Protein AF-A0A495ZF80-F1 (afdb_monomer)

Secondary structure (DSSP, 8-state):
-------STT-S-HHHHHHHHHHHHHHHHHHHHHHHHHHHTTPPPP-HHHHHHHHHHHTTTT-GGGGGS-HHHHHHHHHHHHHHHHHH-

Solvent-accessible surface area (backbone atoms only — not comparable to full-atom values): 5302 Å² total; per-residue (Å²): 133,89,78,81,74,73,68,72,88,75,55,90,50,62,68,62,52,50,51,51,52,50,53,51,48,51,52,55,52,49,52,55,54,49,42,51,49,32,52,76,71,73,43,75,77,65,48,44,69,55,49,53,55,50,48,58,49,37,34,73,65,85,39,52,73,60,65,76,50,58,66,68,60,52,52,53,52,44,45,52,51,29,61,47,48,71,73,77,108

Radius of gyration: 14.6 Å; Cα contacts (8 Å, |Δi|>4): 41; chains: 1; bounding box: 32×31×37 Å

Nearest PDB structures (foldseek):
  8iaz-assembly1_A  TM=8.397E-01  e=4.168E-01  Firmicutes bacterium AM43-11BH

Foldseek 3Di:
DDPPPPPPVPPPDVVVVVVLVVLLVVLLVVLVVVQVVCVVVVHDGDALVSSVVVVVVCCVPVCVVCVPHDPVSSSVSRNVVRVVVVVVD

Mean predicted aligned error: 6.88 Å

pLDDT: mean 85.36, std 16.06, range [32.72, 97.06]

Sequence (89 aa):
MKTYKYKFSDQSNCIRIGNLLDDMWQVHFYFHKWQRQRYKDGLPYANYNDMDRHFKELKKTTHPHWKMLPSQAVQQGLIRIDKAYDRFF

Structure (mmCIF, N/CA/C/O backbone):
data_AF-A0A495ZF80-F1
#
_entry.id   AF-A0A495ZF80-F1
#
loop_
_atom_site.group_PDB
_atom_site.id
_atom_site.type_symbol
_atom_site.label_atom_id
_atom_site.label_alt_id
_atom_site.label_comp_id
_atom_site.label_asym_id
_atom_site.label_entity_id
_atom_site.label_seq_id
_atom_site.pdbx_PDB_ins_code
_atom_site.Cartn_x
_atom_site.Cartn_y
_atom_site.Cartn_z
_atom_site.occupancy
_atom_site.B_iso_or_equiv
_atom_site.auth_seq_id
_atom_site.auth_comp_id
_atom_site.auth_asym_id
_atom_site.auth_atom_id
_atom_site.pdbx_PDB_model_num
ATOM 1 N N . MET A 1 1 ? -9.262 -20.792 -21.551 1.00 39.47 1 MET A N 1
ATOM 2 C CA . MET A 1 1 ? -8.618 -20.145 -20.385 1.00 39.47 1 MET A CA 1
ATOM 3 C C . MET A 1 1 ? -7.276 -19.568 -20.832 1.00 39.47 1 MET A C 1
ATOM 5 O O . MET A 1 1 ? -6.391 -20.343 -21.165 1.00 39.47 1 MET A O 1
ATOM 9 N N . LYS A 1 2 ? -7.132 -18.238 -20.951 1.00 32.72 2 LYS A N 1
ATOM 10 C CA . LYS A 1 2 ? -5.841 -17.617 -21.310 1.00 32.72 2 LYS A CA 1
ATOM 11 C C . LYS A 1 2 ? -4.932 -17.657 -20.083 1.00 32.72 2 LYS A C 1
ATOM 13 O O . LYS A 1 2 ? -5.122 -16.887 -19.147 1.00 32.72 2 LYS A O 1
ATOM 18 N N . THR A 1 3 ? -3.977 -18.577 -20.060 1.00 43.34 3 THR A N 1
ATOM 19 C CA . THR A 1 3 ? -2.916 -18.582 -19.056 1.00 43.34 3 THR A CA 1
ATOM 20 C C . THR A 1 3 ? -1.897 -17.519 -19.447 1.00 43.34 3 THR A C 1
ATOM 22 O O . THR A 1 3 ? -1.100 -17.693 -20.366 1.00 43.34 3 THR A O 1
ATOM 25 N N . TYR A 1 4 ? -1.927 -16.381 -18.754 1.00 46.94 4 TYR A N 1
ATOM 26 C CA . TYR A 1 4 ? -0.835 -15.414 -18.796 1.00 46.94 4 TYR A CA 1
ATOM 27 C C . TYR A 1 4 ? 0.354 -16.047 -18.066 1.00 46.94 4 TYR A C 1
ATOM 29 O O . TYR A 1 4 ? 0.549 -15.834 -16.871 1.00 46.94 4 TYR A O 1
ATOM 37 N N . LYS A 1 5 ? 1.111 -16.904 -18.764 1.00 44.28 5 LYS A N 1
ATOM 38 C CA . LYS A 1 5 ? 2.412 -17.371 -18.284 1.00 44.28 5 LYS A CA 1
ATOM 39 C C . LYS A 1 5 ? 3.300 -16.138 -18.190 1.00 44.28 5 LYS A C 1
ATOM 41 O O . LYS A 1 5 ? 3.826 -15.662 -19.194 1.00 44.28 5 LYS A O 1
ATOM 46 N N . TYR A 1 6 ? 3.420 -15.589 -16.989 1.00 50.91 6 TYR A N 1
ATOM 47 C CA . TYR A 1 6 ? 4.427 -14.584 -16.718 1.00 50.91 6 TYR A CA 1
ATOM 48 C C . TYR A 1 6 ? 5.781 -15.241 -17.006 1.00 50.91 6 TYR A C 1
ATOM 50 O O . TYR A 1 6 ? 6.105 -16.267 -16.408 1.00 50.91 6 TYR A O 1
ATOM 58 N N . LYS A 1 7 ? 6.531 -14.707 -17.974 1.00 50.56 7 LYS A N 1
ATOM 59 C CA . LYS A 1 7 ? 7.827 -15.229 -18.435 1.00 50.56 7 LYS A CA 1
ATOM 60 C C . LYS A 1 7 ? 8.933 -14.994 -17.395 1.00 50.56 7 LYS A C 1
ATOM 62 O O . LYS A 1 7 ? 9.948 -14.371 -17.679 1.00 50.56 7 LYS A O 1
ATOM 67 N N . PHE A 1 8 ? 8.725 -15.458 -16.168 1.00 51.47 8 PHE A N 1
ATOM 68 C CA . PHE A 1 8 ? 9.739 -15.410 -15.116 1.00 51.47 8 PHE A CA 1
ATOM 69 C C . PHE A 1 8 ? 10.943 -16.298 -15.482 1.00 51.47 8 PHE A C 1
ATOM 71 O O . PHE A 1 8 ? 12.071 -15.955 -15.160 1.00 51.47 8 PHE A O 1
ATOM 78 N N . SER A 1 9 ? 10.715 -17.386 -16.231 1.00 53.06 9 SER A N 1
ATOM 79 C CA . SER A 1 9 ? 11.751 -18.334 -16.667 1.00 53.06 9 SER A CA 1
ATOM 80 C C . SER A 1 9 ? 12.617 -17.871 -17.850 1.00 53.06 9 SER A C 1
ATOM 82 O O . SER A 1 9 ? 13.697 -18.418 -18.025 1.00 53.06 9 SER A O 1
ATOM 84 N N . ASP A 1 10 ? 12.179 -16.891 -18.656 1.00 55.47 10 ASP A N 1
ATOM 85 C CA . ASP A 1 10 ? 12.931 -16.398 -19.838 1.00 55.47 10 ASP A CA 1
ATOM 86 C C . ASP A 1 10 ? 13.846 -15.198 -19.510 1.00 55.47 10 ASP A C 1
ATOM 88 O O . ASP A 1 10 ? 14.505 -14.646 -20.393 1.00 55.47 10 ASP A O 1
ATOM 92 N N . GLN A 1 11 ? 13.875 -14.723 -18.260 1.00 55.88 11 GLN A N 1
ATOM 93 C CA . GLN A 1 11 ? 14.738 -13.606 -17.879 1.00 55.88 11 GLN A CA 1
ATOM 94 C C . GLN A 1 11 ? 16.163 -14.105 -17.597 1.00 55.88 11 GLN A C 1
ATOM 96 O O . GLN A 1 11 ? 16.459 -14.594 -16.515 1.00 55.88 11 GLN A O 1
ATOM 101 N N . SER A 1 12 ? 17.070 -13.896 -18.553 1.00 58.28 12 SER A N 1
ATOM 102 C CA . SER A 1 12 ? 18.498 -14.251 -18.453 1.00 58.28 12 SER A CA 1
ATOM 103 C C . SER A 1 12 ? 19.275 -13.507 -17.356 1.00 58.28 12 SER A C 1
ATOM 105 O O . SER A 1 12 ? 20.424 -13.841 -17.079 1.00 58.28 12 SER A O 1
ATOM 107 N N . ASN A 1 13 ? 18.670 -12.493 -16.727 1.00 69.56 13 ASN A N 1
ATOM 108 C CA . ASN A 1 13 ? 19.299 -11.665 -15.704 1.00 69.56 13 ASN A CA 1
ATOM 109 C C . ASN A 1 13 ? 18.664 -11.918 -14.327 1.00 69.56 13 ASN A C 1
ATOM 111 O O . ASN A 1 13 ? 17.745 -11.207 -13.908 1.00 69.56 13 ASN A O 1
ATOM 115 N N . CYS A 1 14 ? 19.179 -12.929 -13.624 1.00 69.00 14 CYS A N 1
ATOM 116 C CA . CYS A 1 14 ? 18.745 -13.313 -12.279 1.00 69.00 14 CYS A CA 1
ATOM 117 C C . CYS A 1 14 ? 18.890 -12.180 -11.248 1.00 69.00 14 CYS A C 1
ATOM 119 O O . CYS A 1 14 ? 18.085 -12.099 -10.326 1.00 69.00 14 CYS A O 1
ATOM 121 N N . ILE A 1 15 ? 19.857 -11.270 -11.423 1.00 72.25 15 ILE A N 1
ATOM 122 C CA . ILE A 1 15 ? 20.036 -10.103 -10.542 1.00 72.25 15 ILE A CA 1
ATOM 123 C C . ILE A 1 15 ? 18.833 -9.164 -10.669 1.00 72.25 15 ILE A C 1
ATOM 125 O O . ILE A 1 15 ? 18.267 -8.730 -9.670 1.00 72.25 15 ILE A O 1
ATOM 129 N N . ARG A 1 16 ? 18.376 -8.905 -11.901 1.00 76.06 16 ARG A N 1
ATOM 130 C CA . ARG A 1 16 ? 17.177 -8.087 -12.135 1.00 76.06 16 ARG A CA 1
ATOM 131 C C . ARG A 1 16 ? 15.926 -8.732 -11.541 1.00 76.06 16 ARG A C 1
ATOM 133 O O . ARG A 1 16 ? 15.090 -8.021 -10.997 1.00 76.06 16 ARG A O 1
ATOM 140 N N . ILE A 1 17 ? 15.800 -10.056 -11.631 1.00 77.81 17 ILE A N 1
ATOM 141 C CA . ILE A 1 17 ? 14.709 -10.793 -10.979 1.00 77.81 17 ILE A CA 1
ATOM 142 C C . ILE A 1 17 ? 14.765 -10.617 -9.459 1.00 77.81 17 ILE A C 1
ATOM 144 O O . ILE A 1 17 ? 13.743 -10.305 -8.851 1.00 77.81 17 ILE A O 1
ATOM 148 N N . GLY A 1 18 ? 15.947 -10.794 -8.861 1.00 80.12 18 GLY A N 1
ATOM 149 C CA . GLY A 1 18 ? 16.158 -10.623 -7.425 1.00 80.12 18 GLY A CA 1
ATOM 150 C C . GLY A 1 18 ? 15.734 -9.236 -6.948 1.00 80.12 18 GLY A C 1
ATOM 151 O O . GLY A 1 18 ? 14.933 -9.133 -6.025 1.00 80.12 18 GLY A O 1
ATOM 152 N N . ASN A 1 19 ? 16.160 -8.187 -7.654 1.00 85.12 19 ASN A N 1
ATOM 153 C CA . ASN A 1 19 ? 15.784 -6.809 -7.330 1.00 85.12 19 ASN A CA 1
ATOM 154 C C . ASN A 1 19 ? 14.271 -6.569 -7.457 1.00 85.12 19 ASN A C 1
ATOM 156 O O . ASN A 1 19 ? 13.684 -5.903 -6.616 1.00 85.12 19 ASN A O 1
ATOM 160 N N . LEU A 1 20 ? 13.611 -7.146 -8.470 1.00 87.69 20 LEU A N 1
ATOM 161 C CA . LEU A 1 20 ? 12.154 -7.029 -8.61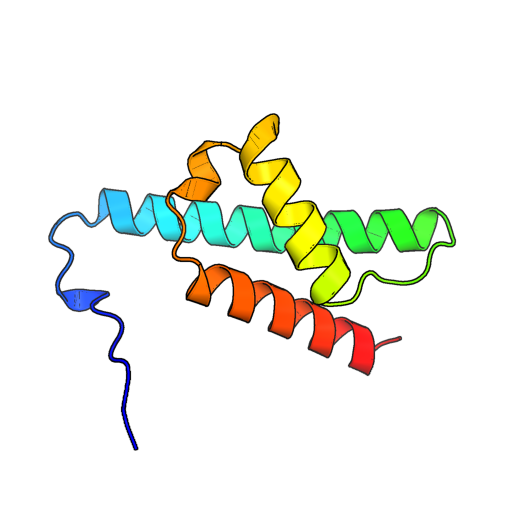8 1.00 87.69 20 LEU A CA 1
ATOM 162 C C . LEU A 1 20 ? 11.390 -7.741 -7.493 1.00 87.69 20 LEU A C 1
ATOM 164 O O . LEU A 1 20 ? 10.332 -7.268 -7.078 1.00 87.69 20 LEU A O 1
ATOM 168 N N . LEU A 1 21 ? 11.890 -8.887 -7.024 1.00 87.69 21 LEU A N 1
ATOM 169 C CA . LEU A 1 21 ? 11.304 -9.601 -5.890 1.00 87.69 21 LEU A CA 1
ATOM 170 C C . LEU A 1 21 ? 11.491 -8.821 -4.587 1.00 87.69 21 LEU A C 1
ATOM 172 O O . LEU A 1 21 ? 10.540 -8.722 -3.812 1.00 87.69 21 LEU A O 1
ATOM 176 N N . ASP A 1 22 ? 12.673 -8.239 -4.381 1.00 91.06 22 ASP A N 1
ATOM 177 C CA . ASP A 1 22 ? 12.957 -7.387 -3.227 1.00 91.06 22 ASP A CA 1
ATOM 178 C C . ASP A 1 22 ? 12.064 -6.137 -3.222 1.00 91.06 22 ASP A C 1
ATOM 180 O O . ASP A 1 22 ? 11.355 -5.884 -2.250 1.00 91.06 22 ASP A O 1
ATOM 184 N N . ASP A 1 23 ? 11.964 -5.434 -4.353 1.00 92.94 23 ASP A N 1
ATOM 185 C CA . ASP A 1 23 ? 11.075 -4.279 -4.511 1.00 92.94 23 ASP A CA 1
ATOM 186 C C . ASP A 1 23 ? 9.601 -4.647 -4.252 1.00 92.94 23 ASP A C 1
ATOM 188 O O . ASP A 1 23 ? 8.873 -3.912 -3.579 1.00 92.94 23 ASP A O 1
ATOM 192 N N . MET A 1 24 ? 9.136 -5.806 -4.739 1.00 93.56 24 MET A N 1
ATOM 193 C CA . MET A 1 24 ? 7.778 -6.295 -4.458 1.00 93.56 24 MET A CA 1
ATOM 194 C C . MET A 1 24 ? 7.559 -6.580 -2.969 1.00 93.56 24 MET A C 1
ATOM 196 O O . MET A 1 24 ? 6.477 -6.294 -2.443 1.00 93.56 24 MET A O 1
ATOM 200 N N . TRP A 1 25 ? 8.561 -7.139 -2.288 1.00 93.88 25 TRP A N 1
ATOM 201 C CA . TRP A 1 25 ? 8.510 -7.364 -0.846 1.00 93.88 25 TRP A CA 1
ATOM 202 C C . TRP A 1 25 ? 8.463 -6.037 -0.079 1.00 93.88 25 TRP A C 1
ATOM 204 O O . TRP A 1 25 ? 7.632 -5.885 0.820 1.00 93.88 25 TRP A O 1
ATOM 214 N N . GLN A 1 26 ? 9.257 -5.044 -0.487 1.00 95.25 26 GLN A N 1
ATOM 215 C CA . GLN A 1 26 ? 9.236 -3.705 0.101 1.00 95.25 26 GLN A CA 1
ATOM 216 C C . GLN A 1 26 ? 7.865 -3.031 -0.050 1.00 95.25 26 GLN A C 1
ATOM 218 O O . GLN A 1 26 ? 7.354 -2.473 0.923 1.00 95.25 26 GLN A O 1
ATOM 223 N N . VAL A 1 27 ? 7.226 -3.129 -1.224 1.00 95.00 27 VAL A N 1
ATOM 224 C CA . VAL A 1 27 ? 5.852 -2.632 -1.434 1.00 95.00 27 VAL A CA 1
ATOM 225 C C . VAL A 1 27 ? 4.882 -3.307 -0.467 1.00 95.00 27 VAL A C 1
ATOM 227 O O . VAL A 1 27 ? 4.123 -2.630 0.229 1.00 95.00 27 VAL A O 1
ATOM 230 N N . HIS A 1 28 ? 4.916 -4.638 -0.384 1.00 94.31 28 HIS A N 1
ATOM 231 C CA . HIS A 1 28 ? 4.039 -5.393 0.509 1.00 94.31 28 HIS A CA 1
ATOM 232 C C . HIS A 1 28 ? 4.219 -4.975 1.978 1.00 94.31 28 HIS A C 1
ATOM 234 O O . HIS A 1 28 ? 3.243 -4.673 2.671 1.00 94.31 28 HIS A O 1
ATOM 240 N N . PHE A 1 29 ? 5.469 -4.888 2.439 1.00 96.56 29 PHE A N 1
ATOM 241 C CA . PHE A 1 29 ? 5.799 -4.472 3.798 1.00 96.56 29 PHE A CA 1
ATOM 242 C C . PHE A 1 29 ? 5.368 -3.028 4.087 1.00 96.56 29 PHE A C 1
ATOM 244 O O . PHE A 1 29 ? 4.784 -2.750 5.140 1.00 96.56 29 PHE A O 1
ATOM 251 N N . TYR A 1 30 ? 5.599 -2.114 3.139 1.00 96.62 30 TYR A N 1
ATOM 252 C CA . TYR A 1 30 ? 5.191 -0.716 3.243 1.00 96.62 30 TYR A CA 1
ATOM 253 C C . TYR A 1 30 ? 3.685 -0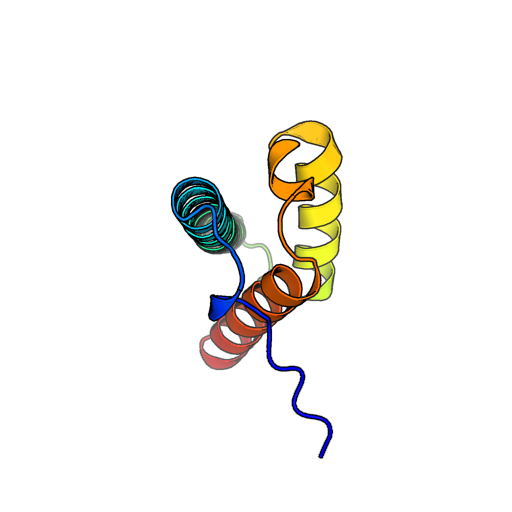.593 3.490 1.00 96.62 30 TYR A C 1
ATOM 255 O O . TYR A 1 30 ? 3.271 0.084 4.433 1.00 96.62 30 TYR A O 1
ATOM 263 N N . PHE A 1 31 ? 2.860 -1.279 2.693 1.00 96.44 31 PHE A N 1
ATOM 264 C CA . PHE A 1 31 ? 1.406 -1.179 2.816 1.00 96.44 31 PHE A CA 1
ATOM 265 C C . PHE A 1 31 ? 0.881 -1.789 4.118 1.00 96.44 31 PHE A C 1
ATOM 267 O O . PHE A 1 31 ? 0.006 -1.195 4.742 1.00 96.44 31 PHE A O 1
ATOM 274 N N . HIS A 1 32 ? 1.464 -2.883 4.617 1.00 95.38 32 HIS A N 1
ATOM 275 C CA . HIS A 1 32 ? 1.124 -3.389 5.953 1.00 95.38 32 HIS A CA 1
ATOM 276 C C . HIS A 1 32 ? 1.484 -2.406 7.074 1.00 95.38 32 HIS A C 1
ATOM 278 O O . HIS A 1 32 ? 0.696 -2.202 8.004 1.00 95.38 32 HIS A O 1
ATOM 284 N N . LYS A 1 33 ? 2.657 -1.764 6.993 1.00 96.25 33 LYS A N 1
ATOM 285 C CA . LYS A 1 33 ? 3.062 -0.734 7.959 1.00 96.25 33 LYS A CA 1
ATOM 286 C C . LYS A 1 33 ? 2.129 0.476 7.898 1.00 96.25 33 LYS A C 1
ATOM 288 O O . LYS A 1 33 ? 1.741 0.990 8.944 1.00 96.25 33 LYS A O 1
ATOM 293 N N . TRP A 1 34 ? 1.741 0.893 6.696 1.00 95.62 34 TRP A N 1
ATOM 294 C CA . TRP A 1 34 ? 0.815 2.002 6.489 1.00 95.62 34 TRP A CA 1
ATOM 295 C C . TRP A 1 34 ? -0.575 1.706 7.058 1.00 95.62 34 TRP A C 1
ATOM 297 O O . TRP A 1 34 ? -1.097 2.517 7.815 1.00 95.62 34 TRP A O 1
ATOM 307 N N . GLN A 1 35 ? -1.134 0.520 6.803 1.00 94.31 35 GLN A N 1
ATOM 308 C CA . GLN A 1 35 ? -2.407 0.096 7.401 1.00 94.31 35 GLN A CA 1
ATOM 309 C C . GLN A 1 35 ? -2.342 0.066 8.932 1.00 94.31 35 GLN A C 1
ATOM 311 O O . GLN A 1 35 ? -3.253 0.539 9.608 1.00 94.31 35 GLN A O 1
ATOM 316 N N . ARG A 1 36 ? -1.235 -0.434 9.501 1.00 93.44 36 ARG A N 1
ATOM 317 C CA . ARG A 1 36 ? -1.018 -0.414 10.955 1.00 93.44 36 ARG A CA 1
ATOM 318 C C . ARG A 1 36 ? -0.965 1.011 11.506 1.00 93.44 36 ARG A C 1
ATOM 320 O O . ARG A 1 36 ? -1.466 1.241 12.601 1.00 93.44 36 ARG A O 1
ATOM 327 N N . GLN A 1 37 ? -0.350 1.943 10.780 1.00 94.88 37 GLN A N 1
ATOM 328 C CA . GLN A 1 37 ? -0.324 3.348 11.178 1.00 94.88 37 GLN A CA 1
ATOM 329 C C . GLN A 1 37 ? -1.731 3.953 11.132 1.00 94.88 37 GLN A C 1
ATOM 331 O O . GLN A 1 37 ? -2.162 4.512 12.129 1.00 94.88 37 GLN A O 1
ATOM 336 N N . ARG A 1 38 ? -2.490 3.725 10.053 1.00 94.06 38 ARG A N 1
ATOM 337 C CA . ARG A 1 38 ? -3.894 4.161 9.948 1.00 94.06 38 ARG A CA 1
ATOM 338 C C . ARG A 1 38 ? -4.742 3.665 11.116 1.00 94.06 38 ARG A C 1
ATOM 340 O O . ARG A 1 38 ? -5.465 4.454 11.709 1.00 94.06 38 ARG A O 1
ATOM 347 N N . TYR A 1 39 ? -4.594 2.392 11.486 1.00 92.06 39 TYR A N 1
ATOM 348 C CA . TYR A 1 39 ? -5.275 1.827 12.651 1.00 92.06 39 TYR A CA 1
ATOM 349 C C . TYR A 1 39 ? -4.912 2.560 13.953 1.00 92.06 39 TYR A C 1
ATOM 351 O O . TYR A 1 39 ? -5.798 2.897 14.733 1.00 92.06 39 TYR A O 1
ATOM 359 N N . LYS A 1 40 ? -3.622 2.856 14.181 1.00 94.69 40 LYS A N 1
ATOM 360 C CA . LYS A 1 40 ? -3.180 3.651 15.343 1.00 94.69 40 LYS A CA 1
ATOM 361 C C . LYS A 1 40 ? -3.750 5.069 15.339 1.00 94.69 40 LYS A C 1
ATOM 363 O O . LYS A 1 40 ? -4.027 5.600 16.408 1.00 94.69 40 LYS A O 1
ATOM 368 N N . ASP A 1 41 ? -3.939 5.645 14.158 1.00 95.94 41 ASP A N 1
ATOM 369 C CA . ASP A 1 41 ? -4.500 6.983 13.968 1.00 95.94 41 ASP A CA 1
ATOM 370 C C . ASP A 1 41 ? -6.044 6.993 14.036 1.00 95.94 41 ASP A C 1
ATOM 372 O O . ASP A 1 41 ? -6.663 8.034 13.826 1.00 95.94 41 ASP A O 1
ATOM 376 N N . GLY A 1 42 ? -6.688 5.846 14.301 1.00 93.31 42 GLY A N 1
ATOM 377 C CA . GLY A 1 42 ? -8.150 5.715 14.334 1.00 93.31 42 GLY A CA 1
ATOM 378 C C . GLY A 1 42 ? -8.821 5.829 12.960 1.00 93.31 42 GLY A C 1
ATOM 379 O O . GLY A 1 42 ? -10.034 6.013 12.875 1.00 93.31 42 GLY A O 1
ATOM 380 N N . LEU A 1 43 ? -8.046 5.738 11.877 1.00 92.69 43 LEU A N 1
ATOM 381 C CA . LEU A 1 43 ? -8.542 5.798 10.507 1.00 92.69 43 LEU A CA 1
ATOM 382 C C . LEU A 1 43 ? -9.006 4.412 10.037 1.00 92.69 43 LEU A C 1
ATOM 384 O O . LEU A 1 43 ? -8.390 3.402 10.393 1.00 92.69 43 LEU A O 1
ATOM 388 N N . PRO A 1 44 ? -10.028 4.341 9.163 1.00 90.94 44 PRO A N 1
ATOM 389 C CA . PRO A 1 44 ? -10.420 3.080 8.548 1.00 90.94 44 PRO A CA 1
ATOM 390 C C . PRO A 1 44 ? -9.260 2.509 7.729 1.00 90.94 44 PRO A C 1
ATOM 392 O O . PRO A 1 44 ? -8.421 3.264 7.208 1.00 90.94 44 PRO A O 1
ATOM 395 N N . TYR A 1 45 ? -9.222 1.185 7.578 1.00 90.88 45 TYR A N 1
ATOM 396 C CA . TYR A 1 45 ? -8.256 0.550 6.687 1.00 90.88 45 TYR A CA 1
ATOM 397 C C . TYR A 1 45 ? -8.439 1.083 5.257 1.00 90.88 45 TYR A C 1
ATOM 399 O O . TYR A 1 45 ? -9.536 1.437 4.827 1.00 90.88 45 TYR A O 1
ATOM 407 N N . ALA A 1 46 ? -7.338 1.202 4.526 1.00 94.44 46 ALA A N 1
ATOM 408 C CA . ALA A 1 46 ? -7.374 1.609 3.131 1.00 94.44 46 ALA A CA 1
ATOM 409 C C . ALA A 1 46 ? -7.772 0.418 2.254 1.00 94.44 46 ALA A C 1
ATOM 411 O O . ALA A 1 46 ? -7.096 -0.611 2.280 1.00 94.44 46 ALA A O 1
ATOM 412 N N . ASN A 1 47 ? -8.822 0.558 1.453 1.00 95.12 47 ASN A N 1
ATOM 413 C CA . ASN A 1 47 ? -9.179 -0.473 0.480 1.00 95.12 47 ASN A CA 1
ATOM 414 C C . ASN A 1 47 ? -8.172 -0.512 -0.688 1.00 95.12 47 ASN A C 1
ATOM 416 O O . ASN A 1 47 ? -7.258 0.318 -0.788 1.00 95.12 47 ASN A O 1
ATOM 420 N N . TYR A 1 48 ? -8.348 -1.457 -1.613 1.00 95.88 48 TYR A N 1
ATOM 421 C CA . TYR A 1 48 ? -7.507 -1.561 -2.807 1.00 95.88 48 TYR A CA 1
ATOM 422 C C . TYR A 1 48 ? -7.371 -0.242 -3.591 1.00 95.88 48 TYR A C 1
ATOM 424 O O . TYR A 1 48 ? -6.263 0.108 -4.000 1.00 95.88 48 TYR A O 1
ATOM 432 N N . ASN A 1 49 ? -8.462 0.502 -3.792 1.00 96.38 49 ASN A N 1
ATOM 433 C CA . ASN A 1 49 ? -8.439 1.734 -4.587 1.00 96.38 49 ASN A CA 1
ATOM 434 C C . ASN A 1 49 ? -7.613 2.832 -3.904 1.00 96.38 49 ASN A C 1
ATOM 436 O O . ASN A 1 49 ? -6.841 3.532 -4.565 1.00 96.38 49 ASN A O 1
ATOM 440 N N . ASP A 1 50 ? -7.737 2.957 -2.583 1.00 96.50 50 ASP A N 1
ATOM 441 C CA . ASP A 1 50 ? -6.944 3.895 -1.791 1.00 96.50 50 ASP A CA 1
ATOM 442 C C . ASP A 1 50 ? -5.459 3.516 -1.800 1.00 96.50 50 ASP A C 1
ATOM 444 O O . ASP A 1 50 ? -4.601 4.387 -1.969 1.00 96.50 50 ASP A O 1
ATOM 448 N N . MET A 1 51 ? -5.153 2.218 -1.686 1.00 97.06 51 MET A N 1
ATOM 449 C CA . MET A 1 51 ? -3.784 1.710 -1.793 1.00 97.06 51 MET A CA 1
ATOM 450 C C . MET A 1 51 ? -3.182 1.944 -3.186 1.00 97.06 51 MET A C 1
ATOM 452 O O . MET A 1 51 ? -2.038 2.385 -3.280 1.00 97.06 51 MET A O 1
ATOM 456 N N . ASP A 1 52 ? -3.925 1.702 -4.271 1.00 96.81 52 ASP A N 1
ATOM 457 C CA . ASP A 1 52 ? -3.441 1.916 -5.644 1.00 96.81 52 ASP A CA 1
ATOM 458 C C . ASP A 1 52 ? -3.198 3.403 -5.941 1.00 96.81 52 ASP A C 1
ATOM 460 O O . ASP A 1 52 ? -2.183 3.765 -6.550 1.00 96.81 52 ASP A O 1
ATOM 464 N N . ARG A 1 53 ? -4.089 4.288 -5.469 1.00 96.88 53 ARG A N 1
ATOM 465 C CA . ARG A 1 53 ? -3.888 5.742 -5.564 1.00 96.88 53 ARG A CA 1
ATOM 466 C C . ARG A 1 53 ? -2.622 6.164 -4.822 1.00 96.88 53 ARG A C 1
ATOM 468 O O . ARG A 1 53 ? -1.770 6.819 -5.420 1.00 96.88 53 ARG A O 1
ATOM 475 N N . HIS A 1 54 ? -2.457 5.717 -3.578 1.00 96.06 54 HIS A N 1
ATOM 476 C CA . HIS A 1 54 ? -1.266 6.016 -2.780 1.00 96.06 54 HIS A CA 1
ATOM 477 C C . HIS A 1 54 ? 0.010 5.468 -3.436 1.00 96.06 54 HIS A C 1
ATOM 479 O O . HIS A 1 54 ? 1.014 6.165 -3.562 1.00 96.06 54 HIS A O 1
ATOM 485 N N . PHE A 1 55 ? -0.035 4.251 -3.983 1.00 96.12 55 PHE A N 1
ATOM 486 C CA . PHE A 1 55 ? 1.093 3.665 -4.710 1.00 96.12 55 PHE A CA 1
ATOM 487 C C . PHE A 1 55 ? 1.508 4.498 -5.933 1.00 96.12 55 PHE A C 1
ATOM 489 O O . PHE A 1 55 ? 2.700 4.652 -6.219 1.00 96.12 55 PHE A O 1
ATOM 496 N N . LYS A 1 56 ? 0.546 5.064 -6.674 1.00 95.25 56 LYS A N 1
ATOM 497 C CA . LYS A 1 56 ? 0.832 5.965 -7.804 1.00 95.25 56 LYS A CA 1
ATOM 498 C C . LYS A 1 56 ? 1.567 7.229 -7.364 1.00 95.25 56 LYS A C 1
ATOM 500 O O . LYS A 1 56 ? 2.399 7.715 -8.130 1.00 95.25 56 LYS A O 1
ATOM 505 N N . GLU A 1 57 ? 1.286 7.736 -6.170 1.00 95.94 57 GLU A N 1
ATOM 506 C CA . GLU A 1 57 ? 1.985 8.885 -5.590 1.00 95.94 57 GLU A CA 1
ATOM 507 C C . GLU A 1 57 ? 3.399 8.505 -5.144 1.00 95.94 57 GLU A C 1
ATOM 509 O O . GLU A 1 57 ? 4.352 9.157 -5.567 1.00 95.94 57 GLU A O 1
ATOM 514 N N . LEU A 1 58 ? 3.565 7.388 -4.426 1.00 94.88 58 LEU A N 1
ATOM 515 C CA . LEU A 1 58 ? 4.880 6.890 -3.990 1.00 94.88 58 LEU A CA 1
ATOM 516 C C . LEU A 1 58 ? 5.834 6.659 -5.164 1.00 94.88 58 LEU A C 1
ATOM 518 O O . LEU A 1 58 ? 7.001 7.039 -5.106 1.00 94.88 58 LEU A O 1
ATOM 522 N N . LYS A 1 59 ? 5.327 6.121 -6.280 1.00 93.62 59 LYS A N 1
ATOM 523 C CA . LYS A 1 59 ? 6.107 5.973 -7.519 1.00 93.62 59 LYS A CA 1
ATOM 524 C C . LYS A 1 59 ? 6.596 7.298 -8.095 1.00 93.62 59 LYS A C 1
ATOM 526 O O . LYS A 1 59 ? 7.555 7.309 -8.862 1.00 93.62 59 LYS A O 1
ATOM 531 N N . LYS A 1 60 ? 5.902 8.405 -7.838 1.00 93.12 60 LYS A N 1
ATOM 532 C CA . LYS A 1 60 ? 6.293 9.730 -8.335 1.00 93.12 60 LYS A CA 1
ATOM 533 C C . LYS A 1 60 ? 7.255 10.432 -7.384 1.00 93.12 60 LYS A C 1
ATOM 535 O O . LYS A 1 60 ? 8.037 11.247 -7.860 1.00 93.12 60 LYS A O 1
ATOM 540 N N . THR A 1 61 ? 7.193 10.121 -6.092 1.00 92.69 61 THR A N 1
ATOM 541 C CA . THR A 1 61 ? 7.896 10.860 -5.042 1.00 92.69 61 THR A CA 1
ATOM 542 C C . THR A 1 61 ? 8.999 10.026 -4.392 1.00 92.69 61 THR A C 1
ATOM 544 O O . THR A 1 61 ? 10.163 10.161 -4.755 1.00 92.69 61 THR A O 1
ATOM 547 N N . THR A 1 62 ? 8.650 9.160 -3.444 1.00 91.38 62 THR A N 1
ATOM 548 C CA . THR A 1 62 ? 9.588 8.522 -2.508 1.00 91.38 62 THR A CA 1
ATOM 549 C C . THR A 1 62 ? 10.225 7.243 -3.040 1.00 91.38 62 THR A C 1
ATOM 551 O O . T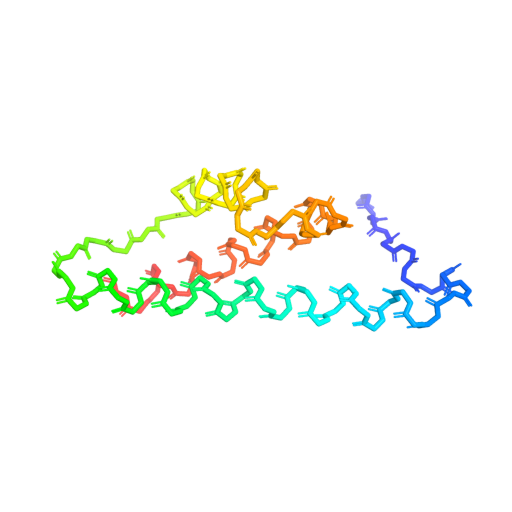HR A 1 62 ? 11.356 6.931 -2.677 1.00 91.38 62 THR A O 1
ATOM 554 N N . HIS A 1 63 ? 9.541 6.516 -3.924 1.00 91.44 63 HIS A N 1
ATOM 555 C CA . HIS A 1 63 ? 10.006 5.239 -4.469 1.00 91.44 63 HIS A CA 1
ATOM 556 C C . HIS A 1 63 ? 9.929 5.210 -6.005 1.00 91.44 63 HIS A C 1
ATOM 558 O O . HIS A 1 63 ? 9.184 4.416 -6.588 1.00 91.44 63 HIS A O 1
ATOM 564 N N . PRO A 1 64 ? 10.709 6.052 -6.712 1.00 90.88 64 PRO A N 1
ATOM 565 C CA . PRO A 1 64 ? 10.680 6.104 -8.173 1.00 90.88 64 PRO A CA 1
ATOM 566 C C . PRO A 1 64 ? 11.117 4.794 -8.849 1.00 90.88 64 PRO A C 1
ATOM 568 O O . PRO A 1 64 ? 10.666 4.510 -9.959 1.00 90.88 64 PRO A O 1
ATOM 571 N N . HIS A 1 65 ? 11.939 3.972 -8.187 1.00 86.50 65 HIS A N 1
ATOM 572 C CA . HIS A 1 65 ? 12.380 2.663 -8.688 1.00 86.50 65 HIS A CA 1
ATOM 573 C C . HIS A 1 65 ? 11.230 1.645 -8.786 1.00 86.50 65 HIS A C 1
ATOM 575 O O . HIS A 1 65 ? 11.213 0.836 -9.712 1.00 86.50 65 HIS A O 1
ATOM 581 N N . TRP A 1 66 ? 10.173 1.777 -7.974 1.00 92.19 66 TRP A N 1
ATOM 582 C CA . TRP A 1 66 ? 8.973 0.932 -8.071 1.00 92.19 66 TRP A CA 1
ATOM 583 C C . TRP A 1 66 ? 8.199 1.100 -9.387 1.00 92.19 66 TRP A C 1
ATOM 585 O O . TRP A 1 66 ? 7.291 0.321 -9.674 1.00 92.19 66 TRP A O 1
ATOM 595 N N . LYS A 1 67 ? 8.549 2.077 -10.237 1.00 89.31 67 LYS A N 1
ATOM 596 C CA . LYS A 1 67 ? 8.045 2.149 -11.620 1.00 89.31 67 LYS A CA 1
ATOM 597 C C . LYS A 1 67 ? 8.461 0.946 -12.468 1.00 89.31 67 LYS A C 1
ATOM 599 O O . LYS A 1 67 ? 7.773 0.645 -13.438 1.00 89.31 67 LYS A O 1
ATOM 604 N N . MET A 1 68 ? 9.565 0.282 -12.121 1.00 88.06 68 MET A N 1
ATOM 605 C CA . MET A 1 68 ? 10.043 -0.913 -12.822 1.00 88.06 68 MET A CA 1
ATOM 606 C C . MET A 1 68 ? 9.233 -2.163 -12.464 1.00 88.06 68 MET A C 1
ATOM 608 O O . MET A 1 68 ? 9.310 -3.166 -13.176 1.00 88.06 68 MET A O 1
ATOM 612 N N . LEU A 1 69 ? 8.438 -2.107 -11.389 1.00 89.56 69 LEU A N 1
ATOM 613 C CA . LEU A 1 69 ? 7.606 -3.223 -10.979 1.00 89.56 69 LEU A CA 1
ATOM 614 C C . LEU A 1 69 ? 6.489 -3.491 -11.997 1.00 89.56 69 LEU A C 1
ATOM 616 O O . LEU A 1 69 ? 5.828 -2.560 -12.475 1.00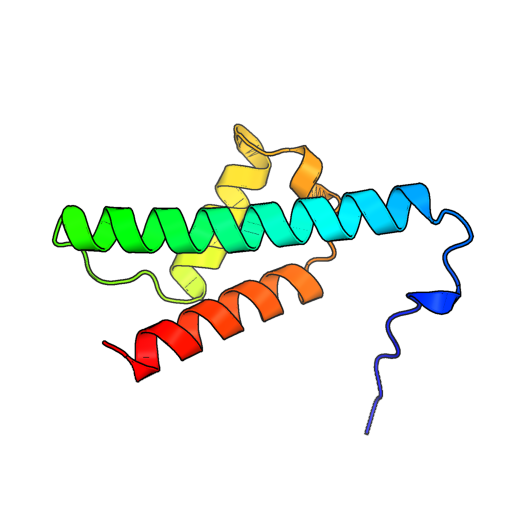 89.56 69 LEU A O 1
ATOM 620 N N . PRO A 1 70 ? 6.197 -4.768 -12.288 1.00 88.75 70 PRO A N 1
ATOM 621 C CA . PRO A 1 70 ? 5.066 -5.126 -13.124 1.00 88.75 70 PRO A CA 1
ATOM 622 C C . PRO A 1 70 ? 3.755 -4.668 -12.489 1.00 88.75 70 PRO A C 1
ATOM 624 O O . PRO A 1 70 ? 3.396 -5.105 -11.396 1.00 88.75 70 PRO A O 1
ATOM 627 N N . SER A 1 71 ? 2.998 -3.831 -13.200 1.00 87.94 71 SER A N 1
ATOM 628 C CA . SER A 1 71 ? 1.762 -3.238 -12.664 1.00 87.94 71 SER A CA 1
ATOM 629 C C . SER A 1 71 ? 0.759 -4.298 -12.197 1.00 87.94 71 SER A C 1
ATOM 631 O O . SER A 1 71 ? 0.178 -4.162 -11.126 1.00 87.94 71 SER A O 1
ATOM 633 N N . GLN A 1 72 ? 0.623 -5.400 -12.942 1.00 89.38 72 GLN A N 1
ATOM 634 C CA . GLN A 1 72 ? -0.258 -6.506 -12.562 1.00 89.38 72 GLN A CA 1
ATOM 635 C C . GLN A 1 72 ? 0.195 -7.199 -11.265 1.00 89.38 72 GLN A C 1
ATOM 637 O O . GLN A 1 72 ? -0.647 -7.571 -10.451 1.00 89.38 72 GLN A O 1
ATOM 642 N N . ALA A 1 73 ? 1.505 -7.360 -11.050 1.00 89.06 73 ALA A N 1
ATOM 643 C CA . ALA A 1 73 ? 2.031 -7.986 -9.837 1.00 89.06 73 ALA A CA 1
ATOM 644 C C . ALA A 1 73 ? 1.749 -7.120 -8.603 1.00 89.06 73 ALA A C 1
ATOM 646 O O . ALA A 1 73 ? 1.283 -7.637 -7.587 1.00 89.06 73 ALA A O 1
ATOM 647 N N . VAL A 1 74 ? 1.942 -5.801 -8.720 1.00 93.88 74 VAL A N 1
ATOM 648 C CA . VAL A 1 74 ? 1.621 -4.861 -7.638 1.00 93.88 74 VAL A CA 1
ATOM 649 C C . VAL A 1 74 ? 0.128 -4.865 -7.333 1.00 93.88 74 VAL A C 1
ATOM 651 O O . VAL A 1 74 ? -0.248 -5.035 -6.178 1.00 93.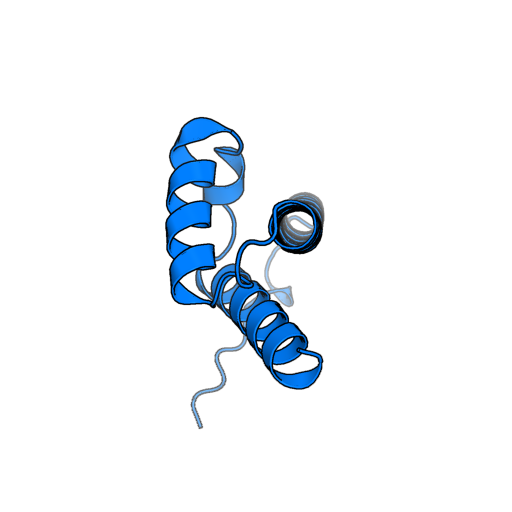88 74 VAL A O 1
ATOM 654 N N . GLN A 1 75 ? -0.729 -4.761 -8.352 1.00 94.31 75 GLN A N 1
ATOM 655 C CA . GLN A 1 75 ? -2.184 -4.783 -8.164 1.00 94.31 75 GLN A CA 1
ATOM 656 C C . GLN A 1 75 ? -2.647 -6.051 -7.443 1.00 94.31 75 GLN A C 1
ATOM 658 O O . GLN A 1 75 ? -3.418 -5.974 -6.492 1.00 94.31 75 GLN A O 1
ATOM 663 N N . GLN A 1 76 ? -2.132 -7.219 -7.838 1.00 94.81 76 GLN A N 1
ATOM 664 C CA . GLN A 1 76 ? -2.427 -8.477 -7.149 1.00 94.81 76 GLN A CA 1
ATOM 665 C C . GLN A 1 76 ? -1.924 -8.475 -5.700 1.00 94.81 76 GLN A C 1
ATOM 667 O O . GLN A 1 76 ? -2.616 -8.985 -4.820 1.00 94.81 76 GLN A O 1
ATOM 672 N N . GLY A 1 77 ? -0.756 -7.884 -5.435 1.00 93.88 77 GLY A N 1
ATOM 673 C CA . GLY A 1 77 ? -0.244 -7.676 -4.081 1.00 93.88 77 GLY A CA 1
ATOM 674 C C . GLY A 1 77 ? -1.193 -6.835 -3.224 1.00 93.88 77 GLY A C 1
ATOM 675 O O . GLY A 1 77 ? -1.566 -7.262 -2.134 1.00 93.88 77 GLY A O 1
ATOM 6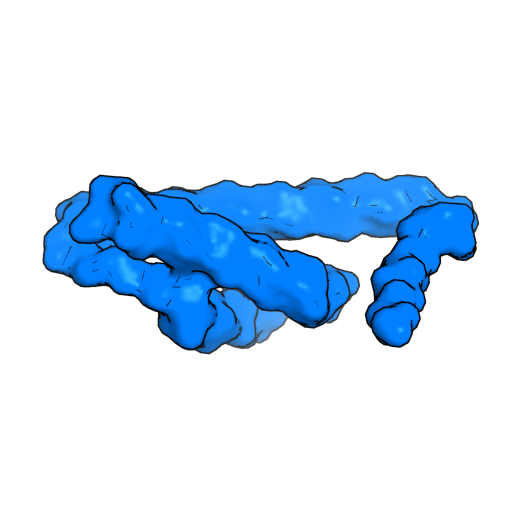76 N N . LEU A 1 78 ? -1.652 -5.693 -3.741 1.00 96.19 78 LEU A N 1
ATOM 677 C CA . LEU A 1 78 ? -2.581 -4.804 -3.037 1.00 96.19 78 LEU A CA 1
ATOM 678 C C . LEU A 1 78 ? -3.955 -5.452 -2.815 1.00 96.19 78 LEU A C 1
ATOM 680 O O . LEU A 1 78 ? -4.490 -5.36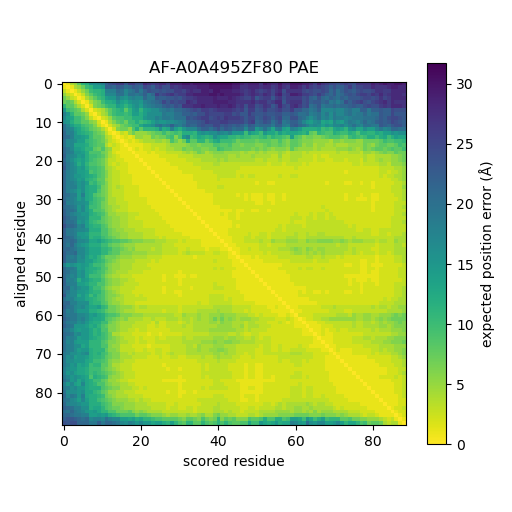3 -1.716 1.00 96.19 78 LEU A O 1
ATOM 684 N N . ILE A 1 79 ? -4.497 -6.171 -3.806 1.00 95.88 79 ILE A N 1
ATOM 685 C CA . ILE A 1 79 ? -5.758 -6.928 -3.667 1.00 95.88 79 ILE A CA 1
ATOM 686 C C . ILE A 1 79 ? -5.646 -7.986 -2.565 1.00 95.88 79 ILE A C 1
ATOM 688 O O . ILE A 1 79 ? -6.599 -8.220 -1.825 1.00 95.88 79 ILE A O 1
ATOM 692 N N . ARG A 1 80 ? -4.498 -8.667 -2.454 1.00 93.94 80 ARG A N 1
ATOM 693 C CA . ARG A 1 80 ? -4.279 -9.665 -1.396 1.00 93.94 80 ARG A CA 1
ATOM 694 C C . ARG A 1 80 ? -4.253 -9.025 -0.014 1.00 93.94 80 ARG A C 1
ATOM 696 O O . ARG A 1 80 ? -4.797 -9.622 0.907 1.00 93.94 80 ARG A O 1
ATOM 703 N N . ILE A 1 81 ? -3.651 -7.842 0.111 1.00 94.50 81 ILE A N 1
ATOM 704 C CA . ILE A 1 81 ? -3.675 -7.063 1.352 1.00 94.50 81 ILE A CA 1
ATOM 705 C C . ILE A 1 81 ? -5.120 -6.677 1.675 1.00 94.50 81 ILE A C 1
ATOM 707 O O . ILE A 1 81 ? -5.595 -7.010 2.751 1.00 94.50 81 ILE A O 1
ATOM 711 N N . ASP A 1 82 ? -5.843 -6.077 0.731 1.00 95.38 82 ASP A N 1
ATOM 712 C CA . ASP A 1 82 ? -7.239 -5.653 0.908 1.00 95.38 82 ASP A CA 1
ATOM 713 C C . ASP A 1 82 ? -8.124 -6.802 1.414 1.00 95.38 82 ASP A C 1
ATOM 715 O O . ASP A 1 82 ? -8.696 -6.734 2.495 1.00 95.38 82 ASP A O 1
ATOM 719 N N . LYS A 1 83 ? -8.095 -7.942 0.712 1.00 94.06 83 LYS A N 1
ATOM 720 C CA . LYS A 1 83 ? -8.825 -9.166 1.090 1.00 94.06 83 LYS A CA 1
ATOM 721 C C . LYS A 1 83 ? -8.383 -9.797 2.408 1.00 94.06 83 LYS A C 1
ATOM 723 O O . LYS A 1 83 ? -9.081 -10.681 2.909 1.00 94.06 83 LYS A O 1
ATOM 728 N N . ALA A 1 84 ? -7.178 -9.495 2.884 1.00 90.81 84 ALA A N 1
ATOM 729 C CA . ALA A 1 84 ? -6.737 -9.939 4.197 1.00 90.81 84 ALA A CA 1
ATOM 730 C C . ALA A 1 84 ? -7.383 -9.051 5.261 1.00 90.81 84 ALA A C 1
ATOM 732 O O . ALA A 1 84 ? -8.026 -9.577 6.159 1.00 90.81 84 ALA A O 1
ATOM 733 N N . TYR A 1 85 ? -7.286 -7.729 5.124 1.00 90.00 85 TYR A 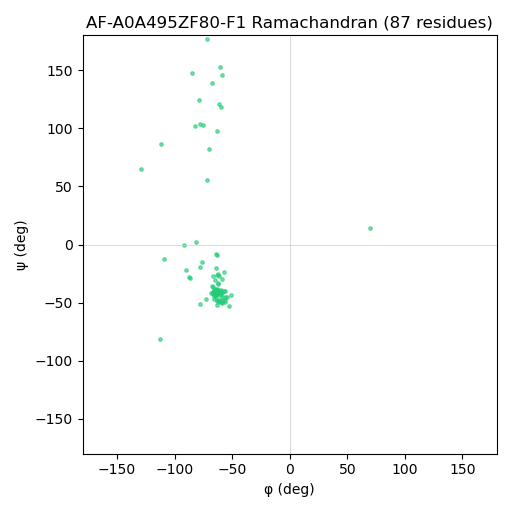N 1
ATOM 734 C CA . TYR A 1 85 ? -7.873 -6.803 6.092 1.00 90.00 85 TYR A CA 1
A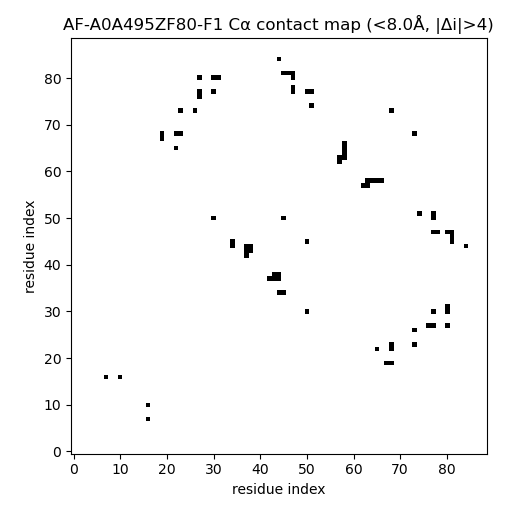TOM 735 C C . TYR A 1 85 ? -9.401 -6.910 6.146 1.00 90.00 85 TYR A C 1
ATOM 737 O O . TYR A 1 85 ? -9.917 -7.057 7.242 1.00 90.00 85 TYR A O 1
ATOM 745 N N . ASP A 1 86 ? -10.082 -6.996 5.002 1.00 89.69 86 ASP A N 1
ATOM 746 C CA . ASP A 1 86 ? -11.540 -7.210 4.895 1.00 89.69 86 ASP A CA 1
ATOM 747 C C . ASP A 1 86 ? -12.038 -8.492 5.596 1.00 89.69 86 ASP A C 1
ATOM 749 O O . ASP A 1 86 ? -13.198 -8.613 5.964 1.00 89.69 86 ASP A O 1
ATOM 753 N N . ARG A 1 87 ? -11.160 -9.488 5.785 1.00 87.56 87 ARG A N 1
ATOM 754 C CA . ARG A 1 87 ? -11.502 -10.730 6.498 1.00 87.56 87 ARG A CA 1
ATOM 755 C C . ARG A 1 87 ? -11.240 -10.682 7.997 1.00 87.56 87 ARG A C 1
ATOM 757 O O . ARG A 1 87 ? -11.779 -11.520 8.715 1.00 87.56 87 ARG A O 1
ATOM 764 N N . PHE A 1 88 ? -10.366 -9.791 8.451 1.00 76.31 88 PHE A N 1
ATOM 765 C CA . PHE A 1 88 ? -9.928 -9.727 9.846 1.00 76.31 88 PHE A CA 1
ATOM 766 C C . PHE A 1 88 ? -10.468 -8.501 10.597 1.00 76.31 88 PHE A C 1
ATOM 768 O O . PHE A 1 88 ? -10.357 -8.476 11.823 1.00 76.31 88 PHE A O 1
ATOM 775 N N . PHE A 1 89 ? -11.039 -7.519 9.896 1.00 66.62 89 PHE A N 1
ATOM 776 C CA . PHE A 1 89 ? -11.576 -6.263 10.425 1.00 66.62 89 PHE A CA 1
ATOM 777 C C . PHE A 1 89 ? -12.907 -5.935 9.757 1.00 66.62 89 PHE A C 1
ATOM 779 O O . PHE A 1 89 ? -13.760 -5.342 10.453 1.00 66.62 89 PHE A O 1
#